Protein AF-A0A6F8SMZ3-F1 (afdb_monomer_lite)

Organism: NCBI:txid2707299

Structure (mmCIF, N/CA/C/O backbone):
data_AF-A0A6F8SMZ3-F1
#
_entry.id   AF-A0A6F8SMZ3-F1
#
loop_
_atom_site.group_PDB
_atom_site.id
_atom_site.type_symbol
_atom_site.label_atom_id
_atom_site.label_alt_id
_atom_site.label_comp_id
_atom_site.label_asym_id
_atom_site.label_entity_id
_atom_site.label_seq_id
_atom_site.pdbx_PDB_ins_code
_atom_site.Cartn_x
_atom_site.Cartn_y
_atom_site.Cartn_z
_atom_site.occupancy
_atom_site.B_iso_or_equiv
_atom_site.auth_seq_id
_atom_site.auth_comp_id
_atom_site.auth_asym_id
_atom_site.auth_atom_id
_atom_site.pdbx_PDB_model_num
ATOM 1 N N . MET A 1 1 ? -3.053 2.174 26.631 1.00 62.94 1 MET A N 1
ATOM 2 C CA . MET A 1 1 ? -4.461 2.611 26.473 1.00 62.94 1 MET A CA 1
ATOM 3 C C . MET A 1 1 ? -4.731 2.784 24.989 1.00 62.94 1 MET A C 1
ATOM 5 O O . MET A 1 1 ? -3.846 3.282 24.307 1.00 62.94 1 MET A O 1
ATOM 9 N N . HIS A 1 2 ? -5.903 2.377 24.498 1.00 79.94 2 HIS A N 1
ATOM 10 C CA . HIS A 1 2 ? -6.319 2.618 23.111 1.00 79.94 2 HIS A CA 1
ATOM 11 C C . HIS A 1 2 ? -7.330 3.768 23.077 1.00 79.94 2 HIS A C 1
ATOM 13 O O . HIS A 1 2 ? -8.232 3.809 23.912 1.00 79.94 2 HIS A O 1
ATOM 19 N N . ALA A 1 3 ? -7.162 4.703 22.141 1.00 86.25 3 ALA A N 1
ATOM 20 C CA . ALA A 1 3 ? -8.098 5.803 21.922 1.00 86.25 3 ALA A CA 1
ATOM 21 C C . ALA A 1 3 ? -9.142 5.419 20.863 1.00 86.25 3 ALA A C 1
ATOM 23 O O . ALA A 1 3 ? -8.848 4.662 19.938 1.00 86.25 3 ALA A O 1
ATOM 24 N N . MET A 1 4 ? -10.361 5.948 20.987 1.00 90.50 4 MET A N 1
ATOM 25 C CA . MET A 1 4 ? -11.400 5.761 19.975 1.00 90.50 4 MET A CA 1
ATOM 26 C C . MET A 1 4 ? -11.175 6.734 18.814 1.00 90.50 4 MET A C 1
ATOM 28 O O . MET A 1 4 ? -11.120 7.945 19.018 1.00 90.50 4 MET A O 1
ATOM 32 N N . VAL A 1 5 ? -11.083 6.200 17.596 1.00 87.50 5 VAL A N 1
ATOM 33 C CA . VAL A 1 5 ? -10.939 6.980 16.360 1.00 87.50 5 VAL A CA 1
ATOM 34 C C . VAL A 1 5 ? -12.274 6.967 15.622 1.00 87.50 5 VAL A C 1
ATOM 36 O O . VAL A 1 5 ? -12.834 5.900 15.373 1.00 87.50 5 VAL A O 1
ATOM 39 N N . THR A 1 6 ? -12.803 8.145 15.281 1.00 89.69 6 THR A N 1
ATOM 40 C CA . THR A 1 6 ? -14.052 8.280 14.515 1.00 89.69 6 THR A CA 1
ATOM 41 C C . THR A 1 6 ? -13.814 9.099 13.250 1.00 89.69 6 THR A C 1
ATOM 43 O O . THR A 1 6 ? -13.112 10.107 13.270 1.00 89.69 6 THR A O 1
ATOM 46 N N . ALA A 1 7 ? -14.383 8.650 12.131 1.00 89.12 7 ALA A N 1
ATOM 47 C CA . ALA A 1 7 ? -14.275 9.306 10.832 1.00 89.12 7 ALA A CA 1
ATOM 48 C C . ALA A 1 7 ? -15.552 9.075 10.014 1.00 89.12 7 ALA A C 1
ATOM 50 O O . ALA A 1 7 ? -16.256 8.080 10.205 1.00 89.12 7 ALA A O 1
ATOM 51 N N . ARG A 1 8 ? -15.859 9.992 9.091 1.00 93.75 8 ARG A N 1
ATOM 52 C CA . ARG A 1 8 ? -16.978 9.834 8.153 1.00 93.75 8 ARG A CA 1
ATOM 53 C C . ARG A 1 8 ? -16.504 9.061 6.927 1.00 93.75 8 ARG A C 1
ATOM 55 O O . ARG A 1 8 ? -15.560 9.482 6.270 1.00 93.75 8 ARG A O 1
ATOM 62 N N . VAL A 1 9 ? -17.190 7.967 6.609 1.00 90.44 9 VAL A N 1
ATOM 63 C CA . VAL A 1 9 ? -16.934 7.137 5.424 1.00 90.44 9 VAL A CA 1
ATOM 64 C C . VAL A 1 9 ? -18.268 6.898 4.716 1.00 90.44 9 VAL A C 1
ATOM 66 O O . VAL A 1 9 ? -19.260 6.636 5.403 1.00 90.44 9 VAL A O 1
ATOM 69 N N . PRO A 1 10 ? -18.331 6.982 3.375 1.00 95.75 10 PRO A N 1
ATOM 70 C CA . PRO A 1 10 ? -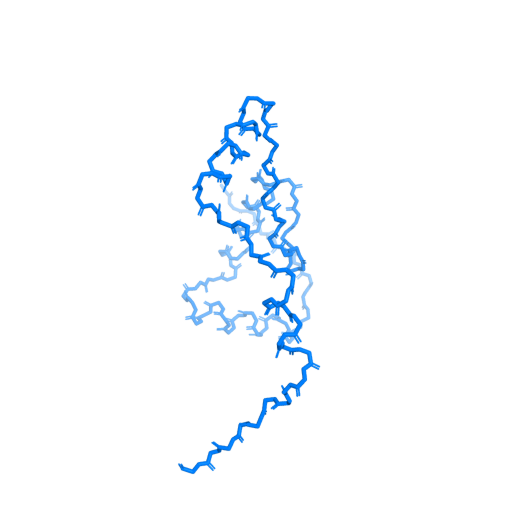19.530 6.609 2.634 1.00 95.75 10 PRO A CA 1
ATOM 71 C C . PRO A 1 10 ? -19.974 5.182 2.975 1.00 95.75 10 PRO A C 1
ATOM 73 O O . PRO A 1 10 ? -19.147 4.271 3.058 1.00 95.75 10 PRO A O 1
ATOM 76 N N . LEU A 1 11 ? -21.282 4.993 3.168 1.00 91.81 11 LEU A N 1
ATOM 77 C CA . LEU A 1 11 ? -21.853 3.731 3.650 1.00 91.81 11 LEU A CA 1
ATOM 78 C C . LEU A 1 11 ? -21.472 2.549 2.747 1.00 91.81 11 LEU A C 1
ATOM 80 O O . LEU A 1 11 ? -21.010 1.518 3.226 1.00 91.81 11 LEU A O 1
ATOM 84 N N . GLU A 1 12 ? -21.587 2.751 1.437 1.00 94.12 12 GLU A N 1
ATOM 85 C CA . GLU A 1 12 ? -21.274 1.750 0.416 1.00 94.12 12 GLU A CA 1
ATOM 86 C C . GLU A 1 12 ? -19.810 1.306 0.480 1.00 94.12 12 GLU A C 1
ATOM 88 O O . GLU A 1 12 ? -19.517 0.114 0.403 1.00 94.12 12 GLU A O 1
ATOM 93 N N . ILE A 1 13 ? -18.886 2.251 0.681 1.00 93.00 13 ILE A N 1
ATOM 94 C CA . ILE A 1 13 ? -17.453 1.965 0.802 1.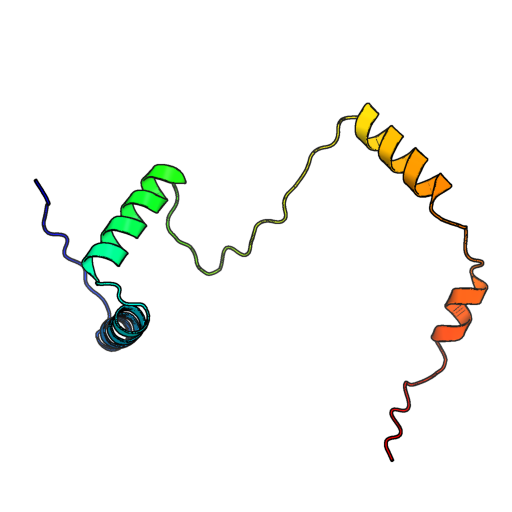00 93.00 13 ILE A CA 1
ATOM 95 C C . ILE A 1 13 ? -17.177 1.185 2.086 1.00 93.00 13 ILE A C 1
ATOM 97 O O . ILE A 1 13 ? -16.476 0.173 2.056 1.00 93.00 13 ILE A O 1
ATOM 101 N N . ARG A 1 14 ? -17.764 1.610 3.210 1.00 92.62 14 ARG A N 1
ATOM 102 C CA . ARG A 1 14 ? -17.627 0.921 4.499 1.00 92.62 14 ARG A CA 1
ATOM 103 C C . ARG A 1 14 ? -18.081 -0.535 4.399 1.00 92.62 14 ARG A C 1
ATOM 105 O O . ARG A 1 14 ? -17.389 -1.426 4.886 1.00 92.62 14 ARG A O 1
ATOM 112 N N . ASP A 1 15 ? -19.227 -0.783 3.776 1.00 94.12 15 ASP A N 1
ATOM 113 C CA . ASP A 1 15 ? -19.802 -2.124 3.696 1.00 94.12 15 ASP A CA 1
ATOM 114 C C . ASP A 1 15 ? -18.986 -3.034 2.764 1.00 94.12 15 ASP A C 1
ATOM 116 O O . ASP A 1 15 ? -18.707 -4.184 3.119 1.00 94.12 15 ASP A O 1
ATOM 120 N N . GLN A 1 16 ? -18.504 -2.503 1.635 1.00 94.56 16 GLN A N 1
ATOM 121 C CA . GLN A 1 16 ? -17.587 -3.213 0.737 1.00 94.56 16 GLN A CA 1
ATOM 122 C C . GLN A 1 16 ? -16.265 -3.577 1.425 1.00 94.56 16 GLN A C 1
ATOM 124 O O . GLN A 1 16 ? -15.807 -4.719 1.334 1.00 94.56 16 GLN A O 1
ATOM 129 N N . VAL A 1 17 ? -15.654 -2.626 2.136 1.00 93.69 17 VAL A N 1
ATOM 130 C CA . VAL A 1 17 ? -14.404 -2.856 2.872 1.00 93.69 17 VAL A CA 1
ATOM 131 C C . VAL A 1 17 ? -14.625 -3.874 3.988 1.00 93.69 17 VAL A C 1
ATOM 133 O O . VAL A 1 17 ? -13.850 -4.816 4.100 1.00 93.69 17 VAL A O 1
ATOM 136 N N . ASN A 1 18 ? -15.713 -3.773 4.752 1.00 93.25 18 ASN A N 1
ATOM 137 C CA . ASN A 1 18 ? -16.031 -4.735 5.809 1.00 93.25 18 ASN A CA 1
ATOM 138 C C . ASN A 1 18 ? -16.238 -6.158 5.277 1.00 93.25 18 ASN A C 1
ATOM 140 O O . ASN A 1 18 ? -15.838 -7.119 5.935 1.00 93.25 18 ASN A O 1
ATOM 144 N N . ALA A 1 19 ? -16.853 -6.313 4.102 1.00 94.56 19 ALA A N 1
ATOM 145 C CA . ALA A 1 19 ? -16.979 -7.615 3.454 1.00 94.56 19 ALA A CA 1
ATOM 146 C C . ALA A 1 19 ? -15.603 -8.187 3.066 1.00 94.56 19 ALA A C 1
ATOM 148 O O . ALA A 1 19 ? -15.322 -9.352 3.349 1.00 94.56 19 ALA A O 1
ATOM 149 N N . LYS A 1 20 ? -14.720 -7.358 2.491 1.00 96.00 20 LYS A N 1
ATOM 150 C CA . LYS A 1 20 ? -13.341 -7.747 2.149 1.00 96.00 20 LYS A CA 1
ATOM 151 C C . LYS A 1 20 ? -12.518 -8.099 3.389 1.00 96.00 20 LYS A C 1
ATOM 153 O O . LYS A 1 20 ? -11.902 -9.158 3.407 1.00 96.00 20 LYS A O 1
ATOM 158 N N . LEU A 1 21 ? -12.560 -7.277 4.436 1.00 94.81 21 LEU A N 1
ATOM 159 C CA . LEU A 1 21 ? -11.866 -7.531 5.702 1.00 94.81 21 LEU A CA 1
ATOM 160 C C . LEU A 1 21 ? -12.291 -8.873 6.308 1.00 94.81 21 LEU A C 1
ATOM 162 O O . LEU A 1 21 ? -11.439 -9.695 6.632 1.00 94.81 21 LEU A O 1
ATOM 166 N N . ARG A 1 22 ? -13.600 -9.159 6.340 1.00 93.75 22 ARG A N 1
ATOM 167 C CA . ARG A 1 22 ? -14.106 -10.466 6.786 1.00 93.75 22 ARG A CA 1
ATOM 168 C C . ARG A 1 22 ? -13.576 -11.624 5.943 1.00 93.75 22 ARG A C 1
ATOM 170 O O . ARG A 1 22 ? -13.235 -12.656 6.506 1.00 93.75 22 ARG A O 1
ATOM 177 N N . SER A 1 23 ? -13.480 -11.459 4.622 1.00 95.06 23 SER A N 1
ATOM 178 C CA . SER A 1 23 ? -12.957 -12.514 3.739 1.00 95.06 23 SER A CA 1
ATOM 179 C C . SER A 1 23 ? -11.481 -12.847 3.984 1.00 95.06 23 SER A C 1
ATOM 181 O O . SER A 1 23 ? -11.083 -13.987 3.773 1.00 95.06 23 SER A O 1
ATOM 183 N N . ILE A 1 24 ? -10.690 -11.882 4.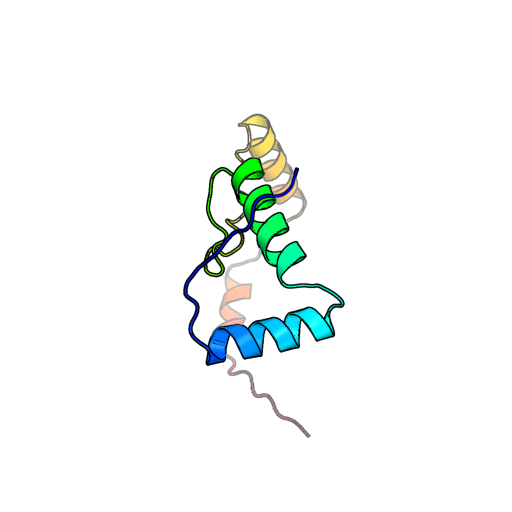470 1.00 94.75 24 ILE A N 1
ATOM 184 C CA . ILE A 1 24 ? -9.270 -12.071 4.814 1.00 94.75 24 ILE A CA 1
ATOM 185 C C . ILE A 1 24 ? -9.044 -12.348 6.311 1.00 94.75 24 ILE A C 1
ATOM 187 O O . ILE A 1 24 ? -7.903 -12.454 6.745 1.00 94.75 24 ILE A O 1
ATOM 191 N N . GLY A 1 25 ? -10.116 -12.464 7.105 1.00 93.25 25 GLY A N 1
ATOM 192 C CA . GLY A 1 25 ? -10.036 -12.697 8.550 1.00 93.25 25 GLY A CA 1
ATOM 193 C C . GLY A 1 25 ? -9.586 -11.484 9.371 1.00 93.25 25 GLY A C 1
ATOM 194 O O . GLY A 1 25 ? -9.190 -11.655 10.518 1.00 93.25 25 GLY A O 1
ATOM 195 N N . SER A 1 26 ? -9.651 -10.275 8.808 1.00 94.75 26 SER A N 1
ATOM 196 C CA . SER A 1 26 ? -9.266 -9.030 9.480 1.00 94.75 26 SER A CA 1
ATOM 197 C C . SER A 1 26 ? -10.474 -8.222 9.956 1.00 94.75 26 SER A C 1
ATOM 199 O O . SER A 1 26 ? -11.606 -8.377 9.487 1.00 94.75 26 SER A O 1
ATOM 201 N N . SER A 1 27 ? -10.218 -7.301 10.878 1.00 93.25 27 SER A N 1
ATOM 202 C CA . SER A 1 27 ? -11.193 -6.390 11.469 1.00 93.25 27 SER A CA 1
ATOM 203 C C . SER A 1 27 ? -10.966 -4.928 11.047 1.00 93.25 27 SER A C 1
ATOM 205 O O . SER A 1 27 ? -9.859 -4.544 10.661 1.00 93.25 27 SER A O 1
ATOM 207 N N . PRO A 1 28 ? -11.990 -4.059 11.155 1.00 91.88 28 PRO A N 1
ATOM 208 C CA . PRO A 1 28 ? -11.828 -2.625 10.900 1.00 91.88 28 PRO A CA 1
ATOM 209 C C . PRO A 1 28 ? -10.799 -1.960 11.822 1.00 91.88 28 PRO A C 1
ATOM 211 O O . PRO A 1 28 ? -10.108 -1.034 11.411 1.00 91.88 28 PRO A O 1
ATOM 214 N N . THR A 1 29 ? -10.676 -2.439 13.061 1.00 92.81 29 THR A N 1
ATOM 215 C CA . THR A 1 29 ? -9.677 -1.949 14.016 1.00 92.81 29 THR A CA 1
ATOM 216 C C . THR A 1 29 ? -8.257 -2.258 13.550 1.00 92.81 29 THR A C 1
ATOM 218 O O . THR A 1 29 ? -7.405 -1.377 13.606 1.00 92.81 29 THR A O 1
ATOM 221 N N . GLU A 1 30 ? -8.003 -3.467 13.044 1.00 93.06 30 GLU A N 1
ATOM 222 C CA . GLU A 1 30 ? -6.693 -3.829 12.485 1.00 93.06 30 GLU A CA 1
ATOM 223 C C . GLU A 1 30 ? -6.361 -3.008 11.241 1.00 93.06 30 GLU A C 1
ATOM 225 O O . GLU A 1 30 ? -5.231 -2.547 11.118 1.00 93.06 30 GLU A O 1
ATOM 230 N N . LEU A 1 31 ? -7.343 -2.748 10.368 1.00 94.00 31 LEU A N 1
ATOM 231 C CA . LEU A 1 31 ? -7.153 -1.858 9.219 1.00 94.00 31 LEU A CA 1
ATOM 232 C C . LEU A 1 31 ? -6.708 -0.454 9.657 1.00 94.00 31 LEU A C 1
ATOM 234 O O . LEU A 1 31 ? -5.765 0.095 9.090 1.00 94.00 31 LEU A O 1
ATOM 238 N N . VAL A 1 32 ? -7.374 0.127 10.661 1.00 93.25 32 VAL A N 1
ATOM 239 C CA . VAL A 1 32 ? -7.015 1.457 11.179 1.00 93.25 32 VAL A CA 1
ATOM 240 C C . VAL A 1 32 ? -5.623 1.438 11.808 1.00 93.25 32 VAL A C 1
ATOM 242 O O . VAL A 1 32 ? -4.813 2.302 11.487 1.00 93.25 32 VAL A O 1
ATOM 245 N N . ASN A 1 33 ? -5.314 0.452 12.652 1.00 93.69 33 ASN A N 1
ATOM 246 C CA . ASN A 1 33 ? -3.998 0.348 13.290 1.00 93.69 33 ASN A CA 1
ATOM 247 C C . ASN A 1 33 ? -2.874 0.188 12.255 1.00 93.69 33 ASN A C 1
ATOM 249 O O . ASN A 1 33 ? -1.885 0.912 12.319 1.00 93.69 33 ASN A O 1
ATOM 253 N N . ALA A 1 34 ? -3.063 -0.668 11.248 1.00 93.69 34 ALA A N 1
ATOM 254 C CA . ALA A 1 34 ? -2.091 -0.855 10.174 1.00 93.69 34 ALA A CA 1
ATOM 255 C C . ALA A 1 34 ? -1.855 0.434 9.368 1.00 93.69 34 ALA A C 1
ATOM 257 O O . ALA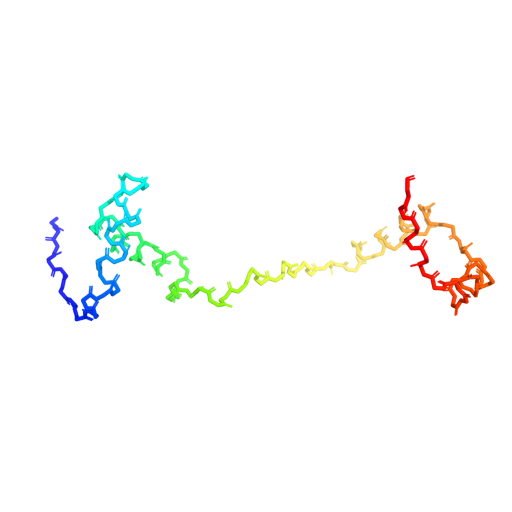 A 1 34 ? -0.733 0.701 8.942 1.00 93.69 34 ALA A O 1
ATOM 258 N N . ALA A 1 35 ? -2.888 1.263 9.182 1.00 93.25 35 ALA A N 1
ATOM 259 C CA . ALA A 1 35 ? -2.732 2.566 8.541 1.00 93.25 35 ALA A CA 1
ATOM 260 C C . ALA A 1 35 ? -1.885 3.533 9.391 1.00 93.25 35 ALA A C 1
ATOM 262 O O . ALA A 1 35 ? -1.063 4.260 8.836 1.00 93.25 35 ALA A O 1
ATOM 263 N N . TYR A 1 36 ? -2.036 3.523 10.721 1.00 94.25 36 TYR A N 1
ATOM 264 C CA . TYR A 1 36 ? -1.160 4.290 11.616 1.00 94.25 36 TYR A CA 1
ATOM 265 C C . TYR A 1 36 ? 0.288 3.800 11.547 1.00 94.25 36 TYR A C 1
ATOM 267 O O . TYR A 1 36 ? 1.195 4.616 11.384 1.00 94.25 36 TYR A O 1
ATOM 275 N N . ASP A 1 37 ? 0.502 2.486 11.610 1.00 94.50 37 ASP A N 1
ATOM 276 C CA . ASP A 1 37 ? 1.839 1.890 11.521 1.00 94.50 37 ASP A CA 1
ATOM 277 C C . ASP A 1 37 ? 2.516 2.225 10.183 1.00 94.50 37 ASP A C 1
ATOM 279 O O . ASP A 1 37 ? 3.702 2.557 10.150 1.00 94.50 37 ASP A O 1
ATOM 283 N N . TYR A 1 38 ? 1.756 2.225 9.082 1.00 93.06 38 TYR A N 1
ATOM 284 C CA . TYR A 1 38 ? 2.253 2.626 7.766 1.00 93.06 38 TYR A CA 1
ATOM 285 C C . TYR A 1 38 ? 2.763 4.072 7.753 1.00 93.06 38 TYR A C 1
ATOM 287 O O . TYR A 1 38 ? 3.860 4.333 7.256 1.00 93.06 38 TYR A O 1
ATOM 295 N N . VAL A 1 39 ? 2.000 5.011 8.321 1.00 94.50 39 VAL A N 1
ATOM 296 C CA . VAL A 1 39 ? 2.392 6.429 8.386 1.00 94.50 39 VAL A CA 1
ATOM 297 C C . VAL A 1 39 ? 3.608 6.617 9.292 1.00 94.50 39 VAL A C 1
ATOM 299 O O . VAL A 1 39 ? 4.498 7.394 8.957 1.00 94.50 39 VAL A O 1
ATOM 302 N N . LEU A 1 40 ? 3.693 5.886 10.407 1.00 94.38 40 LEU A N 1
ATOM 303 C CA . LEU A 1 40 ? 4.866 5.924 11.285 1.00 94.38 40 LEU A CA 1
ATOM 304 C C . LEU A 1 40 ? 6.129 5.393 10.593 1.00 94.38 40 LEU A C 1
ATOM 306 O O . LEU A 1 40 ? 7.212 5.930 10.816 1.00 94.38 40 LEU A O 1
ATOM 310 N N . ALA A 1 41 ? 6.000 4.362 9.755 1.00 92.94 41 ALA A N 1
ATOM 311 C CA . ALA A 1 41 ? 7.130 3.751 9.061 1.00 92.94 41 ALA A CA 1
ATOM 312 C C . ALA A 1 41 ? 7.588 4.538 7.822 1.00 92.94 41 ALA A C 1
ATOM 314 O O . ALA A 1 41 ? 8.785 4.614 7.551 1.00 92.94 41 ALA A O 1
ATOM 315 N N . THR A 1 42 ? 6.649 5.095 7.053 1.00 89.38 42 THR A N 1
ATOM 316 C CA . THR A 1 42 ? 6.932 5.717 5.746 1.00 89.38 42 THR A CA 1
ATOM 317 C C . THR A 1 42 ? 6.914 7.244 5.772 1.00 89.38 42 THR A C 1
ATOM 319 O O . THR A 1 42 ? 7.494 7.871 4.891 1.00 89.38 42 THR A O 1
ATOM 322 N N . GLY A 1 43 ? 6.264 7.852 6.769 1.00 92.06 43 GLY A N 1
ATOM 323 C CA . GLY A 1 43 ? 6.004 9.292 6.825 1.00 92.06 43 GLY A CA 1
ATOM 324 C C . GLY A 1 43 ? 4.903 9.770 5.873 1.00 92.06 43 GLY A C 1
ATOM 325 O O . GLY A 1 43 ? 4.702 10.976 5.737 1.00 92.06 43 GLY A O 1
ATOM 326 N N . GLU A 1 44 ? 4.192 8.860 5.202 1.00 89.69 44 GLU A N 1
ATOM 327 C CA . GLU A 1 44 ? 3.258 9.180 4.121 1.00 89.69 44 GLU A CA 1
ATOM 328 C C . GLU A 1 44 ? 1.946 8.391 4.262 1.00 89.69 44 GLU A C 1
ATOM 330 O O . GLU A 1 44 ? 1.886 7.360 4.932 1.00 89.69 44 GLU A O 1
ATOM 335 N N . LEU A 1 45 ? 0.862 8.884 3.650 1.00 90.56 45 LEU A N 1
ATOM 336 C CA . LEU A 1 45 ? -0.423 8.179 3.654 1.00 90.56 45 LEU A CA 1
ATOM 337 C C . LEU A 1 45 ? -0.410 6.998 2.671 1.00 90.56 45 LEU A C 1
ATOM 339 O O . LEU A 1 45 ? 0.217 7.103 1.613 1.00 90.56 45 LEU A O 1
ATOM 343 N N . PRO A 1 46 ? -1.141 5.906 2.972 1.00 87.62 46 PRO A N 1
ATOM 344 C CA . PRO A 1 46 ? -1.332 4.823 2.019 1.00 87.62 46 PRO A CA 1
ATOM 345 C C . PRO A 1 46 ? -1.980 5.351 0.736 1.00 87.62 46 PRO A C 1
ATOM 347 O O . PRO A 1 46 ? -3.071 5.923 0.772 1.00 87.62 46 PRO A O 1
ATOM 350 N N . ASP A 1 47 ? -1.317 5.136 -0.395 1.00 84.75 47 ASP A N 1
ATOM 351 C CA . ASP A 1 47 ? -1.779 5.560 -1.713 1.00 84.75 47 ASP A CA 1
ATOM 352 C C . ASP A 1 47 ? -1.839 4.346 -2.647 1.00 84.75 47 ASP A C 1
ATOM 354 O O . ASP A 1 47 ? -0.832 3.684 -2.894 1.00 84.75 47 ASP A O 1
ATOM 358 N N . ALA A 1 48 ? -3.035 4.050 -3.161 1.00 75.31 48 ALA A N 1
ATOM 359 C CA . ALA A 1 48 ? -3.277 2.929 -4.066 1.00 75.31 48 ALA A CA 1
ATOM 360 C C . ALA A 1 48 ? -2.758 3.180 -5.494 1.00 75.31 48 ALA A C 1
ATOM 362 O O . ALA A 1 48 ? -2.584 2.231 -6.255 1.00 75.31 48 ALA A O 1
ATOM 363 N N . GLN A 1 49 ? -2.545 4.443 -5.876 1.00 73.81 49 GLN A N 1
ATOM 364 C CA . GLN A 1 49 ? -2.060 4.845 -7.204 1.00 73.81 49 GLN A CA 1
ATOM 365 C C . GLN A 1 49 ? -0.545 4.991 -7.248 1.00 73.81 49 GLN A C 1
ATOM 367 O O . GLN A 1 49 ? 0.038 5.112 -8.329 1.00 73.81 49 GLN A O 1
ATOM 372 N N . ARG A 1 50 ? 0.099 4.935 -6.084 1.00 66.50 50 ARG A N 1
ATOM 373 C CA . ARG A 1 50 ? 1.538 4.799 -5.971 1.00 66.50 50 ARG A CA 1
ATOM 374 C C . ARG A 1 50 ? 1.919 3.397 -6.443 1.00 66.50 50 ARG A C 1
ATOM 376 O O . ARG A 1 50 ? 2.088 2.474 -5.652 1.00 66.50 50 ARG A O 1
ATOM 383 N N . GLY A 1 51 ? 2.016 3.231 -7.762 1.00 62.03 51 GLY A N 1
ATOM 384 C CA . GLY A 1 51 ? 2.681 2.076 -8.351 1.00 62.03 51 GLY A CA 1
ATOM 385 C C . GLY A 1 51 ? 4.059 1.926 -7.715 1.00 62.03 51 GLY A C 1
ATOM 386 O O . GLY A 1 51 ? 4.643 2.925 -7.288 1.00 62.03 51 GLY A O 1
ATOM 387 N N . GLU A 1 52 ? 4.559 0.693 -7.613 1.00 64.12 52 GLU A N 1
ATOM 388 C CA . GLU A 1 52 ? 5.919 0.440 -7.141 1.00 64.12 52 GLU A CA 1
ATOM 389 C C . GLU A 1 52 ? 6.866 1.387 -7.881 1.00 64.12 52 GLU A C 1
ATOM 391 O O . GLU A 1 52 ? 7.073 1.259 -9.091 1.00 64.12 52 GLU A O 1
ATOM 396 N N . SER A 1 53 ? 7.381 2.398 -7.175 1.00 63.91 53 SER A N 1
ATOM 397 C CA . SER A 1 53 ? 8.383 3.284 -7.745 1.00 63.91 53 SER A CA 1
ATOM 398 C C . SER A 1 53 ? 9.512 2.374 -8.209 1.00 63.91 53 SER A C 1
ATOM 400 O O . SER A 1 53 ? 10.051 1.642 -7.371 1.00 63.91 53 SER A O 1
ATOM 402 N N . PRO A 1 54 ? 9.855 2.353 -9.511 1.00 70.12 54 PRO A N 1
ATOM 403 C CA . PRO A 1 54 ? 10.853 1.425 -10.001 1.00 70.12 54 PRO A CA 1
ATOM 404 C C . PRO A 1 54 ? 12.122 1.644 -9.193 1.00 70.12 54 PRO A C 1
ATOM 406 O O . PRO A 1 54 ? 12.568 2.785 -9.032 1.00 70.12 54 PRO A O 1
ATOM 409 N N . LEU A 1 55 ? 12.665 0.553 -8.653 1.00 76.00 55 LEU A N 1
ATOM 410 C CA . LEU A 1 55 ? 13.875 0.594 -7.852 1.00 76.00 55 LEU A CA 1
ATOM 411 C C . LEU A 1 55 ? 14.978 1.271 -8.673 1.00 76.00 55 LEU A C 1
ATOM 413 O O . LEU A 1 55 ? 15.518 0.700 -9.621 1.00 76.00 55 LEU A O 1
ATOM 417 N N . ARG A 1 56 ? 15.299 2.519 -8.325 1.00 76.31 56 ARG A N 1
ATOM 418 C CA . ARG A 1 56 ? 16.377 3.275 -8.958 1.00 76.31 56 ARG A CA 1
ATOM 419 C C . ARG A 1 56 ? 17.668 2.971 -8.220 1.00 76.31 56 ARG A C 1
ATOM 421 O O . ARG A 1 56 ? 17.943 3.543 -7.171 1.00 76.31 56 ARG A O 1
ATOM 428 N N . ILE A 1 57 ? 18.451 2.054 -8.780 1.00 85.62 57 ILE A N 1
ATOM 429 C CA . ILE A 1 57 ? 19.793 1.748 -8.287 1.00 85.62 57 ILE A CA 1
ATOM 430 C C . ILE A 1 57 ? 20.777 2.701 -8.965 1.00 85.62 57 ILE A C 1
ATOM 432 O O . ILE A 1 57 ? 20.966 2.648 -10.181 1.00 85.62 57 ILE A O 1
ATOM 436 N N . THR A 1 58 ? 21.419 3.563 -8.180 1.00 89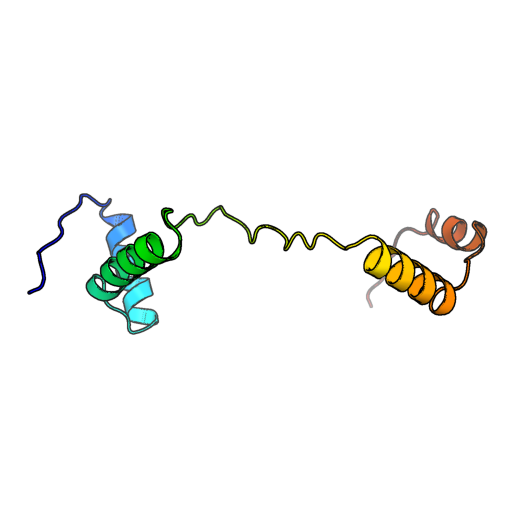.88 58 THR A N 1
ATOM 437 C CA . THR A 1 58 ? 22.535 4.387 -8.658 1.00 89.88 58 THR A CA 1
ATOM 438 C C . THR A 1 58 ? 23.811 3.555 -8.603 1.00 89.88 58 THR A C 1
ATOM 440 O O . THR A 1 58 ? 24.281 3.208 -7.522 1.00 89.88 58 THR A O 1
ATOM 443 N N . LEU A 1 59 ? 24.360 3.210 -9.768 1.00 90.31 59 LEU A N 1
ATOM 444 C CA . LEU A 1 59 ? 25.631 2.494 -9.864 1.00 90.31 59 LEU A CA 1
ATOM 445 C C . LEU A 1 59 ? 26.801 3.459 -9.662 1.00 90.31 59 LEU A C 1
ATOM 447 O O . LEU A 1 59 ? 26.779 4.580 -10.170 1.00 90.31 59 LEU A O 1
ATOM 451 N N . THR A 1 60 ? 27.852 3.003 -8.982 1.00 94.44 60 THR A N 1
ATOM 452 C CA . THR A 1 60 ? 29.153 3.686 -9.029 1.00 94.44 60 THR A CA 1
ATOM 453 C C . THR A 1 60 ? 29.797 3.510 -10.405 1.00 94.44 60 THR A C 1
ATOM 455 O O . THR A 1 60 ? 29.470 2.571 -11.138 1.00 94.44 60 THR A O 1
ATOM 458 N N . ASP A 1 61 ? 30.772 4.354 -10.747 1.00 94.69 61 ASP A N 1
ATOM 459 C CA . ASP A 1 61 ? 31.497 4.238 -12.022 1.00 94.69 61 ASP A CA 1
ATOM 460 C C . ASP A 1 61 ? 32.131 2.852 -12.209 1.00 94.69 61 ASP A C 1
ATOM 462 O O . ASP A 1 61 ? 32.087 2.276 -13.299 1.00 94.69 61 ASP A O 1
ATOM 466 N N . ALA A 1 62 ? 32.665 2.272 -11.129 1.00 94.62 62 ALA A N 1
ATOM 467 C CA . ALA A 1 62 ? 33.234 0.928 -11.139 1.00 94.62 62 ALA A CA 1
ATOM 468 C C . ALA A 1 62 ? 32.174 -0.143 -11.448 1.00 94.62 62 ALA A C 1
ATOM 470 O O . ALA A 1 62 ? 32.396 -1.002 -12.302 1.00 94.62 62 ALA A O 1
ATOM 471 N N . GLN A 1 63 ? 30.999 -0.066 -10.814 1.00 94.88 63 GLN A N 1
ATOM 472 C CA . GLN A 1 63 ? 29.898 -1.005 -11.051 1.00 94.88 63 GLN A CA 1
ATOM 473 C C . GLN A 1 63 ? 29.327 -0.872 -12.468 1.00 94.88 63 GLN A C 1
ATOM 475 O O . GLN A 1 63 ? 29.056 -1.878 -13.124 1.00 94.88 63 GLN A O 1
ATOM 480 N N . ALA A 1 64 ? 29.186 0.357 -12.970 1.00 94.62 64 ALA A N 1
ATOM 481 C CA . ALA A 1 64 ? 28.727 0.608 -14.332 1.00 94.62 64 ALA A CA 1
ATOM 482 C C . ALA A 1 64 ? 29.716 0.062 -15.376 1.00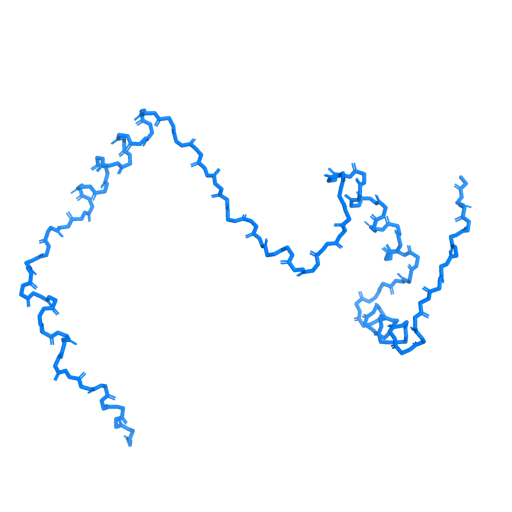 94.62 64 ALA A C 1
ATOM 484 O O . ALA A 1 64 ? 29.307 -0.499 -16.395 1.00 94.62 64 ALA A O 1
ATOM 485 N N . ASN A 1 65 ? 31.022 0.195 -15.128 1.00 95.31 65 ASN A N 1
ATOM 486 C CA . ASN A 1 65 ? 32.059 -0.357 -16.000 1.00 95.31 65 ASN A CA 1
ATOM 487 C C . ASN A 1 65 ? 32.062 -1.886 -16.003 1.00 95.31 65 ASN A C 1
ATOM 489 O O . ASN A 1 65 ? 32.075 -2.480 -17.082 1.00 95.31 65 ASN A O 1
ATOM 493 N N . GLU A 1 66 ? 31.968 -2.514 -14.833 1.00 95.88 66 GLU A N 1
ATOM 494 C CA . GLU A 1 66 ? 31.890 -3.972 -14.714 1.00 95.88 66 GLU A CA 1
ATOM 495 C C . GLU A 1 66 ? 30.645 -4.532 -15.417 1.00 95.88 66 GLU A C 1
ATOM 497 O O . GLU A 1 66 ? 30.723 -5.499 -16.177 1.00 95.88 66 GLU A O 1
ATOM 502 N N . LEU A 1 67 ? 29.491 -3.880 -15.246 1.00 94.44 67 LEU A N 1
ATOM 503 C CA . LEU A 1 67 ? 28.259 -4.276 -15.922 1.00 94.44 67 LEU A CA 1
ATOM 504 C C . LEU A 1 67 ? 28.398 -4.194 -17.449 1.00 94.44 67 LEU A C 1
ATOM 506 O O . LEU A 1 67 ? 28.032 -5.133 -18.158 1.00 94.44 67 LEU A O 1
ATOM 510 N N . ARG A 1 68 ? 28.970 -3.098 -17.966 1.00 94.06 68 ARG A N 1
ATOM 511 C CA . ARG A 1 68 ? 29.231 -2.931 -19.405 1.00 94.06 68 ARG A CA 1
ATOM 512 C C . ARG A 1 68 ? 30.188 -3.992 -19.942 1.00 94.06 68 ARG A C 1
ATOM 514 O O . ARG A 1 68 ? 29.977 -4.488 -21.049 1.00 94.06 68 ARG A O 1
ATOM 521 N N . PHE A 1 69 ? 31.221 -4.340 -19.178 1.00 94.25 69 PHE A N 1
ATOM 522 C CA . PHE A 1 69 ? 32.170 -5.387 -19.546 1.00 94.25 69 PHE A CA 1
ATOM 523 C C . PHE A 1 69 ? 31.474 -6.747 -19.676 1.00 94.25 69 PHE A C 1
ATOM 525 O O . PHE A 1 69 ? 31.562 -7.379 -20.731 1.00 94.25 69 PHE A O 1
ATOM 532 N N . ARG A 1 70 ? 30.700 -7.151 -18.662 1.00 95.44 70 ARG A N 1
ATOM 533 C CA . ARG A 1 70 ? 29.944 -8.415 -18.681 1.00 95.44 70 ARG A CA 1
ATOM 534 C C . ARG A 1 70 ? 28.929 -8.470 -19.811 1.00 95.44 70 ARG A C 1
ATOM 536 O O . ARG A 1 70 ? 28.840 -9.484 -20.498 1.00 95.44 70 ARG A O 1
ATOM 543 N N . LEU A 1 71 ? 28.205 -7.374 -20.042 1.00 94.19 71 LEU A N 1
ATOM 544 C CA . LEU A 1 71 ? 27.231 -7.299 -21.126 1.00 94.19 71 LEU A CA 1
ATOM 545 C C . LEU A 1 71 ? 27.902 -7.558 -22.479 1.00 94.19 71 LEU A C 1
ATOM 547 O O . LEU A 1 71 ? 27.406 -8.356 -23.266 1.00 94.19 71 LEU A O 1
ATOM 551 N N . ARG A 1 72 ? 29.068 -6.958 -22.739 1.00 90.38 72 ARG A N 1
ATOM 552 C CA . ARG A 1 72 ? 29.808 -7.190 -23.991 1.00 90.38 72 ARG A CA 1
ATOM 553 C C . ARG A 1 72 ? 30.287 -8.631 -24.154 1.00 90.38 72 ARG A C 1
ATOM 555 O O . ARG A 1 72 ? 30.331 -9.109 -25.279 1.00 90.38 72 ARG A O 1
ATOM 562 N N . GLN A 1 73 ? 30.645 -9.314 -23.068 1.00 92.56 73 GLN A N 1
ATOM 563 C CA . GLN A 1 73 ? 31.044 -10.724 -23.128 1.00 92.56 73 GLN A CA 1
ATOM 564 C C . GLN A 1 73 ? 29.857 -11.662 -23.364 1.00 92.56 73 GLN A C 1
ATOM 566 O O . GLN A 1 73 ? 29.983 -12.648 -24.087 1.00 92.56 73 GLN A O 1
ATOM 571 N N . ALA A 1 74 ? 28.711 -11.354 -22.756 1.00 92.12 74 ALA A N 1
ATOM 572 C CA . ALA A 1 74 ? 27.511 -12.179 -22.831 1.00 92.12 74 ALA A CA 1
ATOM 573 C C . ALA A 1 74 ? 26.677 -11.938 -24.101 1.00 92.12 74 ALA A C 1
ATOM 575 O O . ALA A 1 74 ? 25.823 -12.756 -24.433 1.00 92.12 74 ALA A O 1
ATOM 576 N N . THR A 1 75 ? 26.914 -10.836 -24.819 1.00 90.62 75 THR A N 1
ATOM 577 C CA . THR A 1 75 ? 26.116 -10.451 -25.992 1.00 90.62 75 THR A CA 1
ATOM 578 C C . THR A 1 75 ? 26.929 -10.595 -27.275 1.00 90.62 75 THR A C 1
ATOM 580 O O . THR A 1 75 ? 28.109 -10.254 -27.326 1.00 90.62 75 THR A O 1
ATOM 583 N N . ARG A 1 76 ? 26.293 -11.070 -28.349 1.00 83.94 76 ARG A N 1
ATOM 584 C CA . ARG A 1 76 ? 26.871 -11.067 -29.699 1.00 83.94 76 ARG A CA 1
ATOM 585 C C . ARG A 1 76 ? 26.230 -9.948 -30.519 1.00 83.94 76 ARG A C 1
ATOM 587 O O . ARG A 1 76 ? 25.015 -9.776 -30.430 1.00 83.94 76 ARG A O 1
ATOM 594 N N . PRO A 1 77 ? 27.010 -9.190 -31.308 1.00 81.81 77 PRO A N 1
ATOM 595 C CA . PRO A 1 77 ? 26.435 -8.226 -32.228 1.00 81.81 77 PRO A CA 1
ATOM 596 C C . PRO A 1 77 ? 25.611 -8.982 -33.267 1.00 81.81 77 PRO A C 1
ATOM 598 O O . PRO A 1 77 ? 26.094 -9.919 -33.903 1.00 81.81 77 PRO A O 1
ATOM 601 N N . VAL A 1 78 ? 24.356 -8.580 -33.404 1.00 83.75 78 VAL A N 1
ATOM 602 C CA . VAL A 1 78 ? 23.448 -9.128 -34.401 1.00 83.75 78 VAL A CA 1
ATOM 603 C C . VAL A 1 78 ? 23.480 -8.193 -35.616 1.00 83.75 78 VAL A C 1
ATOM 605 O O . VAL A 1 78 ? 23.335 -6.982 -35.429 1.00 83.75 78 VAL A O 1
ATOM 608 N N . PRO A 1 79 ? 23.703 -8.706 -36.842 1.00 86.50 79 PRO A N 1
ATOM 609 C CA . PRO A 1 79 ? 23.635 -7.896 -38.055 1.00 86.50 79 PRO A CA 1
ATOM 610 C C . PRO A 1 79 ? 22.287 -7.180 -38.181 1.00 86.50 79 PRO A C 1
ATOM 612 O O . PRO A 1 79 ? 21.256 -7.749 -37.831 1.00 86.50 79 PRO A O 1
ATOM 615 N N . ALA A 1 80 ? 22.279 -5.960 -38.725 1.00 79.50 80 ALA A N 1
ATOM 616 C CA . ALA A 1 80 ? 21.047 -5.184 -38.907 1.00 79.50 80 ALA A CA 1
ATOM 617 C C . ALA A 1 80 ? 19.987 -5.942 -39.730 1.00 79.50 80 ALA A C 1
ATOM 619 O O . ALA A 1 80 ? 18.807 -5.904 -39.390 1.00 79.50 80 ALA A O 1
ATOM 620 N N . SER A 1 81 ? 20.426 -6.736 -40.712 1.00 80.25 81 SER A N 1
ATOM 621 C CA . SER A 1 81 ? 19.574 -7.586 -41.553 1.00 80.25 81 SER A CA 1
ATOM 622 C C . SER A 1 81 ? 18.753 -8.633 -40.790 1.00 80.25 81 SER A C 1
ATOM 624 O O . SER A 1 81 ? 17.734 -9.099 -41.291 1.00 80.25 81 SER A O 1
ATOM 626 N N . PHE A 1 82 ? 19.147 -8.999 -39.565 1.00 79.25 82 PHE A N 1
ATOM 627 C CA . PHE A 1 82 ? 18.333 -9.859 -38.700 1.00 79.25 82 PHE A CA 1
ATOM 628 C C . PHE A 1 82 ? 17.022 -9.179 -38.282 1.00 79.25 82 PHE A C 1
ATOM 630 O O . PHE A 1 82 ? 16.001 -9.846 -38.128 1.00 79.25 82 PHE A O 1
ATOM 637 N N . TRP A 1 83 ? 17.048 -7.858 -38.090 1.00 78.62 83 TRP A N 1
ATOM 638 C CA . TRP A 1 83 ? 15.877 -7.082 -37.681 1.00 78.62 83 TRP A CA 1
ATOM 639 C C . TRP A 1 83 ? 14.974 -6.739 -38.867 1.00 78.62 83 TRP A C 1
ATOM 641 O O . TRP A 1 83 ? 13.757 -6.739 -38.715 1.00 78.62 83 TRP A O 1
ATOM 651 N N . GLU A 1 84 ? 15.551 -6.574 -40.059 1.00 76.44 84 GLU A N 1
ATOM 652 C CA . GLU A 1 84 ? 14.820 -6.295 -41.306 1.00 76.44 84 GLU A CA 1
ATOM 653 C C . GLU A 1 84 ? 13.841 -7.419 -41.697 1.00 76.44 84 GLU A C 1
ATOM 655 O O . GLU A 1 84 ? 12.816 -7.164 -42.326 1.00 76.44 84 GLU A O 1
ATOM 660 N N . ALA A 1 85 ? 14.094 -8.666 -41.278 1.00 61.16 85 ALA A N 1
ATOM 661 C CA . ALA A 1 85 ? 13.218 -9.803 -41.574 1.00 61.16 85 ALA A CA 1
ATOM 662 C C . ALA A 1 85 ? 11.854 -9.749 -40.851 1.00 61.16 85 ALA A C 1
ATOM 664 O O . ALA A 1 85 ? 10.936 -10.482 -41.223 1.00 61.16 85 ALA A O 1
ATOM 665 N N . ARG A 1 86 ? 11.702 -8.913 -39.811 1.00 58.06 86 ARG A N 1
ATOM 666 C CA . ARG A 1 86 ? 10.497 -8.876 -38.962 1.00 58.06 86 ARG A CA 1
ATOM 667 C C . ARG A 1 86 ? 9.523 -7.744 -39.271 1.00 58.06 86 ARG A C 1
ATOM 669 O O . ARG A 1 86 ? 8.424 -7.763 -38.722 1.00 58.06 86 ARG A O 1
ATOM 676 N N . ASP A 1 87 ? 9.873 -6.838 -40.177 1.00 56.41 87 ASP A N 1
ATOM 677 C CA . ASP A 1 87 ? 9.001 -5.724 -40.569 1.00 56.41 87 ASP A CA 1
ATOM 678 C C . ASP A 1 87 ? 8.002 -6.099 -41.687 1.00 56.41 87 ASP A C 1
ATOM 680 O O . ASP A 1 87 ? 7.246 -5.250 -42.153 1.00 56.41 87 ASP A O 1
ATOM 684 N N . GLY A 1 88 ? 7.956 -7.374 -42.110 1.00 53.78 88 GLY A N 1
ATOM 685 C CA . GLY A 1 88 ? 7.196 -7.808 -43.293 1.00 53.78 88 GLY A CA 1
ATOM 686 C C . GLY A 1 88 ? 6.256 -9.011 -43.152 1.00 53.78 88 GLY A C 1
ATOM 687 O O . GLY A 1 88 ? 5.663 -9.400 -44.155 1.00 53.78 88 GLY A O 1
ATOM 688 N N . ALA A 1 89 ? 6.083 -9.615 -41.972 1.00 48.44 89 ALA A N 1
ATOM 689 C CA . ALA A 1 89 ? 5.133 -10.720 -41.799 1.00 48.44 89 ALA A CA 1
ATOM 690 C C . ALA A 1 89 ? 4.029 -10.327 -40.802 1.00 48.44 89 ALA A C 1
ATOM 692 O O . ALA A 1 89 ? 4.312 -10.249 -39.602 1.00 48.44 89 ALA A O 1
ATOM 693 N N . PRO A 1 90 ? 2.774 -10.081 -41.239 1.00 45.41 90 PRO A N 1
ATOM 694 C CA . PRO A 1 90 ? 1.666 -10.064 -40.297 1.00 45.41 90 PRO A CA 1
ATOM 695 C C . PRO A 1 90 ? 1.634 -11.424 -39.599 1.00 45.41 90 PRO A C 1
ATOM 697 O O . PRO A 1 90 ? 1.748 -12.463 -40.246 1.00 45.41 90 PRO A O 1
ATOM 700 N N . ALA A 1 91 ? 1.509 -11.415 -38.274 1.00 52.28 91 ALA A N 1
ATOM 701 C CA . ALA A 1 91 ? 1.288 -12.622 -37.498 1.00 52.28 91 ALA A CA 1
ATOM 702 C C . ALA A 1 91 ? -0.067 -13.227 -37.900 1.00 52.28 91 ALA A C 1
ATOM 704 O O . ALA A 1 91 ? -1.091 -12.941 -37.278 1.00 52.28 91 ALA A O 1
ATOM 705 N N . THR A 1 92 ? -0.095 -14.048 -38.949 1.00 47.03 92 THR A N 1
ATOM 706 C CA . THR A 1 92 ? -1.208 -14.951 -39.215 1.00 47.03 92 THR A CA 1
ATOM 707 C C . THR A 1 92 ? -1.187 -16.020 -38.137 1.00 47.03 92 THR A C 1
ATOM 709 O O . THR A 1 92 ? -0.497 -17.033 -38.194 1.00 47.03 92 THR A O 1
ATOM 712 N N . ARG A 1 93 ? -1.953 -15.733 -37.089 1.00 48.69 93 ARG A N 1
ATOM 713 C CA . ARG A 1 93 ? -2.517 -16.729 -36.197 1.00 48.69 93 ARG A CA 1
ATOM 714 C C . ARG A 1 93 ? -3.542 -17.515 -37.013 1.00 48.69 93 ARG A C 1
ATOM 716 O O . ARG A 1 93 ? -4.715 -17.162 -37.004 1.00 48.69 93 ARG A O 1
ATOM 723 N N . GLU A 1 94 ? -3.104 -18.534 -37.740 1.00 41.00 94 GLU A N 1
ATOM 724 C CA . GLU A 1 94 ? -4.023 -19.570 -38.206 1.00 41.00 94 GLU A CA 1
ATOM 725 C C . GLU A 1 94 ? -4.098 -20.632 -37.115 1.00 41.00 94 GLU A C 1
ATOM 727 O O . GLU A 1 94 ? -3.113 -21.287 -36.776 1.00 41.00 94 GLU A O 1
ATOM 732 N N . GLY A 1 95 ? -5.262 -20.684 -36.473 1.00 47.81 95 GLY A N 1
ATOM 733 C CA . GLY A 1 95 ? -5.695 -21.872 -35.768 1.00 47.81 95 GLY A CA 1
ATOM 734 C C . GLY A 1 95 ? -6.390 -22.792 -36.756 1.00 47.81 95 GLY A C 1
ATOM 735 O O . GLY A 1 95 ? -7.269 -22.331 -37.476 1.00 47.81 95 GLY A O 1
ATOM 736 N N . GLU A 1 96 ? -6.012 -24.062 -36.726 1.00 39.25 96 GLU A N 1
ATOM 737 C CA . GLU A 1 96 ? -6.925 -25.206 -36.736 1.00 39.25 96 GLU A CA 1
ATOM 738 C C . GLU A 1 96 ? -6.220 -26.392 -36.068 1.00 39.25 96 GLU A C 1
ATOM 740 O O . GLU A 1 96 ? -5.021 -26.612 -36.365 1.00 39.25 96 GLU A O 1
#

InterPro domains:
  IPR013321 Arc-type ribbon-helix-helix [G3DSA:1.10.1220.10] (2-81)

Radius of gyration: 26.41 Å; chains: 1; bounding box: 55×35×70 Å

Foldseek 3Di:
DDDDDDDDDPPVVVVVVQVVCVVVVHDPVVVVVVQVVCCVVPVDGDDPPPDPPPPDDDDDPVRVVVVVVVCVVVDDDDDPVVVVVPVPDDPPPDDD

Sequence (96 aa):
MHAMVTARVPLEIRDQVNAKLRSIGSSPTELVNAAYDYVLATGELPDAQRGESPLRITLTDAQANELRFRLRQATRPVPASFWEARDGAPATREGE

Secondary structure (DSSP, 8-state):
-PPP------HHHHHHHHHHHHHTT--HHHHHHHHHHHHHHHSS---SS-----------HHHHHHHHHHHHHH-PPPPTHHHHTTSS--------

pLDDT: mean 83.67, std 15.25, range [39.25, 96.0]